Protein AF-A0A8X8GE76-F1 (afdb_monomer)

Organism: Acidithiobacillus ferridurans (NCBI:txid1232575)

Solvent-accessible surface area (backbone atoms only — not comparable to full-atom values): 3155 Å² total; p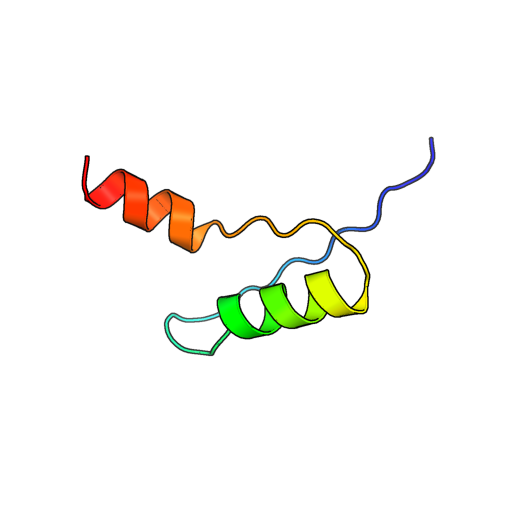er-residue (Å²): 134,85,82,78,89,83,87,86,82,85,78,71,88,90,76,48,58,72,61,51,46,53,50,50,18,61,77,70,74,48,87,75,83,63,65,68,57,53,54,53,56,56,74,74,105

Radius of gyration: 12.54 Å; Cα contacts (8 Å, |Δi|>4): 12; chains: 1; bounding box: 24×23×37 Å

Secondary structure (DSSP, 8-state):
-PPPP-------TTSSHHHHHHHHHHHHT-----HHHHHHHHTT-

Structure (mmCIF, N/CA/C/O backbone):
data_AF-A0A8X8GE76-F1
#
_entry.id   AF-A0A8X8GE76-F1
#
loop_
_atom_site.group_PDB
_atom_site.id
_atom_site.type_symbol
_atom_site.label_atom_id
_atom_site.label_alt_id
_atom_site.label_comp_id
_atom_site.label_asym_id
_atom_site.label_entity_id
_atom_site.label_seq_id
_atom_site.pdbx_PDB_ins_code
_atom_site.Cartn_x
_atom_site.Cartn_y
_atom_site.Cartn_z
_atom_site.occupancy
_atom_site.B_iso_or_equiv
_atom_site.auth_seq_id
_atom_site.auth_comp_id
_atom_site.auth_asym_id
_atom_site.auth_atom_id
_atom_site.pdbx_PDB_model_num
ATOM 1 N N . MET A 1 1 ? -6.363 14.252 23.843 1.00 67.44 1 MET A N 1
ATOM 2 C CA . MET A 1 1 ? -6.166 14.136 22.381 1.00 67.44 1 MET A CA 1
ATOM 3 C C . MET A 1 1 ? -6.663 12.767 21.963 1.00 67.44 1 MET A C 1
ATOM 5 O O . MET A 1 1 ? -6.279 11.802 22.608 1.00 67.44 1 MET A O 1
ATOM 9 N N . ASN A 1 2 ? -7.549 12.682 20.970 1.00 83.06 2 ASN A N 1
ATOM 10 C CA . ASN A 1 2 ? -7.998 11.391 20.449 1.00 83.06 2 ASN A CA 1
ATOM 11 C C . ASN A 1 2 ? -6.944 10.869 19.466 1.00 83.06 2 ASN A C 1
ATOM 13 O O . ASN A 1 2 ? -6.550 11.603 18.561 1.00 83.06 2 ASN A O 1
ATOM 17 N N . ILE A 1 3 ? -6.455 9.648 19.667 1.00 90.62 3 ILE A N 1
ATOM 18 C CA . ILE A 1 3 ? -5.434 9.059 18.798 1.00 90.62 3 ILE A CA 1
ATOM 19 C C . ILE A 1 3 ? -6.143 8.571 17.535 1.00 90.62 3 ILE A C 1
ATOM 21 O O . ILE A 1 3 ? -7.049 7.743 17.618 1.00 90.62 3 ILE A O 1
ATOM 25 N N . VAL A 1 4 ? -5.762 9.103 16.375 1.00 92.81 4 VAL A N 1
ATOM 26 C CA . VAL A 1 4 ? -6.277 8.615 15.092 1.00 92.81 4 VAL A CA 1
ATOM 27 C C . VAL A 1 4 ? -5.551 7.307 14.763 1.00 92.81 4 VAL A C 1
ATOM 29 O O . VAL A 1 4 ? -4.318 7.306 14.752 1.00 92.81 4 VAL A O 1
ATOM 32 N N . PRO A 1 5 ? -6.264 6.193 14.532 1.00 94.94 5 PRO A N 1
ATOM 33 C CA . PRO A 1 5 ? -5.626 4.922 14.221 1.00 94.94 5 PRO A CA 1
ATOM 34 C C . PRO A 1 5 ? -5.001 4.956 12.819 1.00 94.94 5 PRO A C 1
ATOM 36 O O . PRO A 1 5 ? -5.572 5.510 11.882 1.00 94.94 5 PRO A O 1
ATOM 39 N N . VAL A 1 6 ? -3.816 4.359 12.680 1.00 95.81 6 VAL A N 1
ATOM 40 C CA . VAL A 1 6 ? -3.044 4.321 11.429 1.00 95.81 6 VAL A CA 1
ATOM 41 C C . VAL A 1 6 ? -2.563 2.894 11.184 1.00 95.81 6 VAL A C 1
ATOM 43 O O . VAL A 1 6 ? -2.063 2.246 12.101 1.00 95.81 6 VAL A O 1
ATOM 46 N N . ILE A 1 7 ? -2.702 2.417 9.946 1.00 95.88 7 ILE A N 1
ATOM 47 C CA . ILE A 1 7 ? -2.204 1.111 9.493 1.00 95.88 7 ILE A CA 1
ATOM 48 C C . ILE A 1 7 ? -1.146 1.348 8.414 1.00 95.88 7 ILE A C 1
ATOM 50 O O . ILE A 1 7 ? -1.403 2.056 7.440 1.00 95.88 7 ILE A O 1
ATOM 54 N N . THR A 1 8 ? 0.028 0.736 8.569 1.00 95.44 8 THR A N 1
ATOM 55 C CA . THR A 1 8 ? 1.089 0.720 7.553 1.00 95.44 8 THR A CA 1
ATOM 56 C C . THR A 1 8 ? 1.176 -0.660 6.900 1.00 95.44 8 THR A C 1
ATOM 58 O O . THR A 1 8 ? 0.956 -1.682 7.550 1.00 95.44 8 THR A O 1
ATOM 61 N N . LEU A 1 9 ? 1.464 -0.699 5.595 1.00 94.38 9 LEU A N 1
ATOM 62 C CA . LEU A 1 9 ? 1.600 -1.934 4.818 1.00 94.38 9 LEU A CA 1
ATOM 63 C C . LEU A 1 9 ? 2.970 -1.968 4.138 1.00 94.38 9 LEU A C 1
ATOM 65 O O . LEU A 1 9 ? 3.166 -1.340 3.094 1.00 94.38 9 LEU A O 1
ATOM 69 N N . ASP A 1 10 ? 3.888 -2.755 4.694 1.00 93.31 10 ASP A N 1
ATOM 70 C CA . ASP A 1 10 ? 5.265 -2.881 4.215 1.00 93.31 10 ASP A CA 1
ATOM 71 C C . ASP A 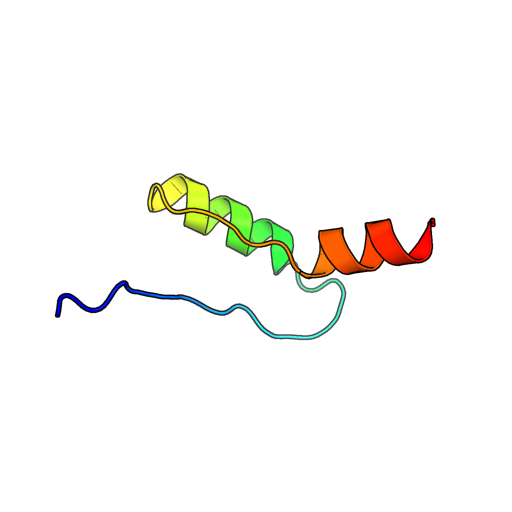1 10 ? 5.556 -4.264 3.623 1.00 93.31 10 ASP A C 1
ATOM 73 O O . ASP A 1 10 ? 4.896 -5.257 3.921 1.00 93.31 10 ASP A O 1
ATOM 77 N N . GLY A 1 11 ? 6.536 -4.326 2.720 1.00 91.50 11 GLY A N 1
ATOM 78 C CA . GLY A 1 11 ? 6.967 -5.569 2.076 1.00 91.50 11 GLY A CA 1
ATOM 79 C C . GLY A 1 11 ? 7.539 -5.364 0.667 1.00 91.50 11 GLY A C 1
ATOM 80 O O . GLY A 1 11 ? 7.498 -4.247 0.141 1.00 91.50 11 GLY A O 1
ATOM 81 N N . PRO A 1 12 ? 8.041 -6.426 0.012 1.00 92.69 12 PRO A N 1
ATOM 82 C CA . PRO A 1 12 ? 8.675 -6.348 -1.308 1.00 92.69 12 PRO A CA 1
ATOM 83 C C . PRO A 1 12 ? 7.758 -5.813 -2.423 1.00 92.69 12 PRO A C 1
ATOM 85 O O . PRO A 1 12 ? 6.531 -5.748 -2.284 1.00 92.69 12 PRO A O 1
ATOM 88 N N . GLY A 1 13 ? 8.341 -5.414 -3.555 1.00 88.88 13 GLY A N 1
ATOM 89 C CA . GLY A 1 13 ? 7.582 -5.042 -4.755 1.00 88.88 13 GLY A CA 1
ATOM 90 C C . GLY A 1 13 ? 6.734 -6.209 -5.280 1.00 88.88 13 GLY A C 1
ATOM 91 O O . GLY A 1 13 ? 7.137 -7.361 -5.181 1.00 88.88 13 GLY A O 1
ATOM 92 N N . GLY A 1 14 ? 5.543 -5.925 -5.812 1.00 88.12 14 GLY A N 1
ATOM 93 C CA . GLY A 1 14 ? 4.690 -6.939 -6.453 1.00 88.12 14 GLY A CA 1
ATOM 94 C C . GLY A 1 14 ? 3.842 -7.821 -5.525 1.00 88.12 14 GLY A C 1
ATOM 95 O O . GLY A 1 14 ? 2.939 -8.485 -6.013 1.00 88.12 14 GLY A O 1
ATOM 96 N N . VAL A 1 15 ? 4.024 -7.779 -4.198 1.00 94.44 15 VAL A N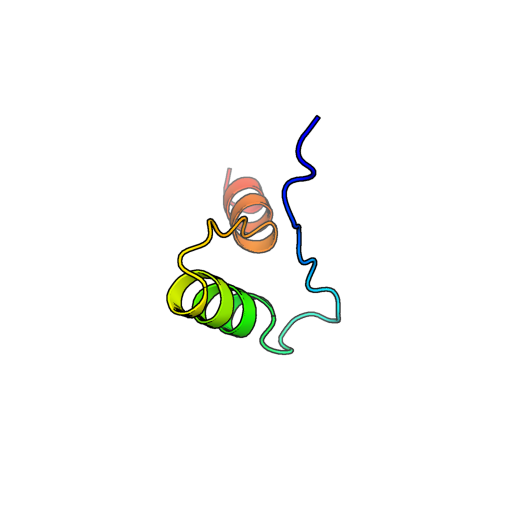 1
ATOM 97 C CA . VAL A 1 15 ? 3.280 -8.650 -3.249 1.00 94.44 15 VAL A CA 1
ATOM 98 C C . VAL A 1 15 ? 1.818 -8.238 -2.988 1.00 94.44 15 VAL A C 1
ATOM 100 O O . VAL A 1 15 ? 1.168 -8.790 -2.111 1.00 94.44 15 VAL A O 1
ATOM 103 N N . GLY A 1 16 ? 1.289 -7.239 -3.706 1.00 93.88 16 GLY A N 1
ATOM 104 C CA . GLY A 1 16 ? -0.126 -6.842 -3.605 1.00 93.88 16 GLY A CA 1
ATOM 105 C C . GLY A 1 16 ? -0.482 -5.796 -2.535 1.00 93.88 16 GLY A C 1
ATOM 106 O O . GLY A 1 16 ? -1.663 -5.534 -2.329 1.00 93.88 16 GLY A O 1
ATOM 107 N N . LYS A 1 17 ? 0.495 -5.136 -1.892 1.00 94.19 17 LYS A N 1
ATOM 108 C CA . LYS A 1 17 ? 0.255 -4.136 -0.819 1.00 94.19 17 LYS A CA 1
ATOM 109 C C . LYS A 1 17 ? -0.718 -3.019 -1.206 1.00 94.19 17 LYS A C 1
ATOM 111 O O . LYS A 1 17 ? -1.599 -2.678 -0.428 1.00 94.19 17 LYS A O 1
ATOM 116 N N . GLY A 1 18 ? -0.574 -2.468 -2.414 1.00 93.50 18 GLY A N 1
ATOM 117 C CA . GLY A 1 18 ? -1.462 -1.408 -2.907 1.00 93.50 18 GLY A CA 1
ATOM 118 C C . GLY A 1 18 ? -2.901 -1.892 -3.097 1.00 93.50 18 GLY A C 1
ATOM 119 O O . GLY A 1 18 ? -3.835 -1.160 -2.784 1.00 93.50 18 GLY A O 1
ATOM 120 N N . THR A 1 19 ? -3.0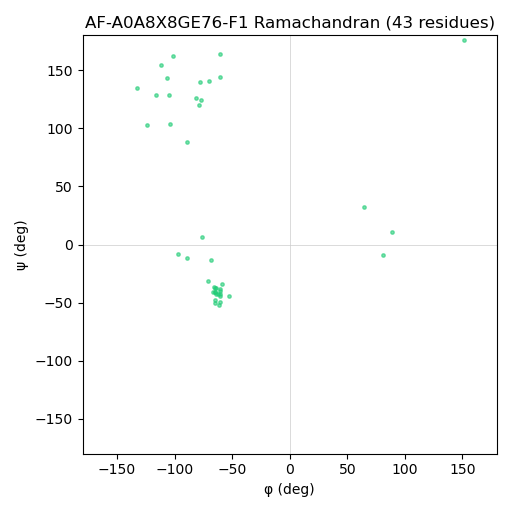80 -3.140 -3.545 1.00 95.31 19 THR A N 1
ATOM 121 C CA . THR A 1 19 ? -4.396 -3.784 -3.662 1.00 95.31 19 THR A CA 1
ATOM 122 C C . THR A 1 19 ? -5.026 -3.974 -2.285 1.00 95.31 19 THR A C 1
ATOM 124 O O . THR A 1 19 ? -6.153 -3.540 -2.073 1.00 95.31 19 THR A O 1
ATOM 127 N N . LEU A 1 20 ? -4.282 -4.547 -1.332 1.00 95.88 20 LEU A N 1
ATOM 128 C CA . LEU A 1 20 ? -4.758 -4.750 0.038 1.00 95.88 20 LEU A CA 1
ATOM 129 C C . LEU A 1 20 ? -5.100 -3.423 0.730 1.00 95.88 20 LEU A C 1
ATOM 131 O O . LEU A 1 20 ? -6.147 -3.317 1.357 1.00 95.88 20 LEU A O 1
ATOM 135 N N . GLY A 1 21 ? -4.264 -2.393 0.572 1.00 96.44 21 GLY A N 1
ATOM 136 C CA . GLY A 1 21 ? -4.523 -1.067 1.135 1.00 96.44 21 GLY A CA 1
ATOM 137 C C . GLY A 1 21 ? -5.811 -0.437 0.605 1.00 96.44 21 GLY A C 1
ATOM 138 O O . GLY A 1 21 ? -6.555 0.169 1.370 1.00 96.44 21 GLY A O 1
ATOM 139 N N . ARG A 1 22 ? -6.119 -0.627 -0.684 1.00 96.44 22 ARG A N 1
ATOM 140 C CA . ARG A 1 22 ? -7.370 -0.149 -1.296 1.00 96.44 22 ARG A CA 1
ATOM 141 C C . ARG A 1 22 ? -8.599 -0.873 -0.747 1.00 96.44 22 ARG A C 1
ATOM 143 O O . ARG A 1 22 ? -9.598 -0.214 -0.478 1.00 96.44 22 ARG A O 1
ATOM 150 N N . LEU A 1 23 ? -8.503 -2.188 -0.548 1.00 97.75 23 LEU A N 1
ATOM 151 C CA . LEU A 1 23 ? -9.566 -2.991 0.066 1.00 97.75 23 LEU A CA 1
ATOM 152 C C . LEU A 1 23 ? -9.799 -2.585 1.528 1.00 97.75 23 LEU A C 1
ATOM 154 O O . LEU A 1 23 ? -10.925 -2.287 1.899 1.00 97.75 23 LEU A O 1
ATOM 158 N N . LEU A 1 24 ? -8.735 -2.458 2.330 1.00 97.56 24 LEU A N 1
ATOM 159 C CA . LEU A 1 24 ? -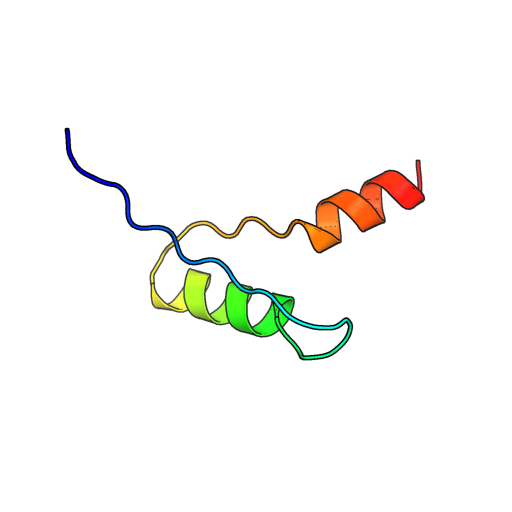8.839 -2.019 3.728 1.00 97.56 24 LEU A CA 1
ATOM 160 C C . LEU A 1 24 ? -9.444 -0.619 3.856 1.00 97.56 24 LEU A C 1
ATOM 162 O O . LEU A 1 24 ? -10.304 -0.398 4.701 1.00 97.56 24 LEU A O 1
ATOM 166 N N . ALA A 1 25 ? -9.011 0.328 3.022 1.00 97.69 25 ALA A N 1
ATOM 167 C CA . ALA A 1 25 ? -9.547 1.685 3.030 1.00 97.69 25 ALA A CA 1
ATOM 168 C C . ALA A 1 25 ? -11.043 1.713 2.683 1.00 97.69 25 ALA A C 1
ATOM 170 O O . ALA A 1 25 ? -11.808 2.408 3.348 1.00 97.69 25 ALA A O 1
ATOM 171 N N . HIS A 1 26 ? -11.463 0.928 1.688 1.00 98.19 26 HIS A N 1
ATOM 172 C CA . HIS A 1 26 ? -12.872 0.770 1.337 1.00 98.19 26 HIS A CA 1
ATOM 173 C C . HIS A 1 26 ? -13.680 0.171 2.498 1.00 98.19 26 HIS A C 1
ATOM 175 O O . HIS A 1 26 ? -14.676 0.758 2.915 1.00 98.19 26 HIS A O 1
ATOM 181 N N . ASP A 1 27 ? -13.222 -0.950 3.055 1.00 98.25 27 ASP A N 1
ATOM 182 C CA . ASP A 1 27 ? -13.969 -1.713 4.060 1.00 98.25 27 ASP A CA 1
ATOM 183 C C . ASP A 1 27 ? -14.046 -0.994 5.415 1.00 98.25 27 ASP A C 1
ATOM 185 O O . ASP A 1 27 ? -15.037 -1.119 6.133 1.00 98.25 27 ASP A O 1
ATOM 189 N N . LEU A 1 28 ? -13.023 -0.208 5.763 1.00 97.38 28 LEU A N 1
ATOM 190 C CA . LEU A 1 28 ? -12.989 0.593 6.990 1.00 97.38 28 LEU A CA 1
ATOM 191 C C . LEU A 1 28 ? -13.581 2.000 6.809 1.00 97.38 28 LEU A C 1
ATOM 193 O O . LEU A 1 28 ? -13.776 2.708 7.797 1.00 97.38 28 LEU A O 1
ATOM 197 N N . GLY A 1 29 ? -13.837 2.434 5.571 1.00 97.88 29 GLY A N 1
ATOM 198 C CA . GLY A 1 29 ? -14.192 3.821 5.259 1.00 97.88 29 GLY A CA 1
ATOM 199 C C . GLY A 1 29 ? -13.060 4.813 5.559 1.00 97.88 29 GLY A C 1
ATOM 200 O O . GLY A 1 29 ? -13.316 5.937 5.988 1.00 97.88 29 GLY A O 1
ATOM 201 N N . TRP A 1 30 ? -11.803 4.389 5.410 1.00 97.69 30 TRP A N 1
ATOM 202 C CA . TRP A 1 30 ? -10.611 5.180 5.733 1.00 97.69 30 TRP A CA 1
ATOM 203 C C . TRP A 1 30 ? -9.967 5.787 4.487 1.00 97.69 30 TRP A C 1
ATOM 205 O O . TRP A 1 30 ? -10.176 5.348 3.357 1.00 97.69 30 TRP A O 1
ATOM 215 N N . HIS A 1 31 ? -9.122 6.795 4.696 1.00 96.19 31 HIS A N 1
ATOM 216 C CA . HIS A 1 31 ? -8.295 7.350 3.629 1.00 96.19 31 HIS A CA 1
ATOM 217 C C . HIS A 1 31 ? -7.083 6.456 3.340 1.00 96.19 31 HIS A C 1
ATOM 219 O O . HIS A 1 31 ? -6.431 5.961 4.260 1.00 96.19 31 HIS A O 1
ATOM 225 N N . LEU A 1 32 ? -6.748 6.298 2.054 1.00 96.19 32 LEU A N 1
ATOM 226 C CA . LEU A 1 32 ? -5.549 5.592 1.603 1.00 96.19 32 LEU A CA 1
ATOM 227 C C . LEU A 1 32 ? -4.479 6.578 1.129 1.00 96.19 32 LEU A C 1
ATOM 229 O O . LEU A 1 32 ? -4.727 7.386 0.236 1.00 96.19 32 LEU A O 1
ATOM 233 N N . LEU A 1 33 ? -3.263 6.425 1.650 1.00 94.94 33 LEU A N 1
ATOM 234 C CA . LEU A 1 33 ? -2.060 7.066 1.126 1.00 94.94 33 LEU A CA 1
ATOM 235 C C . LEU A 1 33 ? -1.222 6.037 0.345 1.00 94.94 33 LEU A C 1
ATOM 237 O O . LEU A 1 33 ? -0.544 5.203 0.941 1.00 94.94 33 LEU A O 1
ATOM 241 N N . ASP A 1 34 ? -1.261 6.084 -0.992 1.00 90.94 34 ASP A N 1
ATOM 242 C CA . ASP A 1 34 ? -0.457 5.210 -1.867 1.00 90.94 34 ASP A CA 1
ATOM 243 C C . ASP A 1 34 ? 0.904 5.862 -2.163 1.00 90.94 34 ASP A C 1
ATOM 245 O O . ASP A 1 34 ? 1.079 6.578 -3.152 1.00 90.94 34 ASP A O 1
ATOM 249 N N . SER A 1 35 ? 1.887 5.609 -1.295 1.00 88.12 35 SER A N 1
ATOM 250 C CA . SER A 1 35 ? 3.259 6.112 -1.465 1.00 88.12 35 SER A CA 1
ATOM 251 C C . SER A 1 35 ? 3.896 5.645 -2.779 1.00 88.12 35 SER A C 1
ATOM 253 O O . SER A 1 35 ? 4.621 6.400 -3.426 1.00 88.12 35 SER A O 1
ATOM 255 N N . GLY A 1 36 ? 3.576 4.430 -3.233 1.00 86.94 36 GLY A N 1
ATOM 256 C CA . GLY A 1 36 ? 4.071 3.895 -4.498 1.00 86.94 36 GLY A CA 1
ATOM 257 C C . GLY A 1 36 ? 3.571 4.685 -5.709 1.00 86.94 36 GLY A C 1
ATOM 258 O O . GLY A 1 36 ? 4.322 4.869 -6.663 1.00 86.94 36 GLY A O 1
ATOM 259 N N . ALA A 1 37 ? 2.324 5.161 -5.690 1.00 87.88 37 ALA A N 1
ATOM 260 C CA . ALA A 1 37 ? 1.787 6.023 -6.743 1.00 87.88 37 ALA A CA 1
ATOM 261 C C . ALA A 1 37 ? 2.504 7.376 -6.802 1.00 87.88 37 ALA A C 1
ATOM 263 O O . ALA A 1 37 ? 2.833 7.829 -7.896 1.00 87.88 37 ALA A O 1
ATOM 264 N N . ILE A 1 38 ? 2.807 7.969 -5.645 1.00 91.38 38 ILE A N 1
ATOM 265 C CA . ILE A 1 38 ? 3.548 9.235 -5.551 1.00 91.38 38 ILE A CA 1
ATOM 266 C C . ILE A 1 38 ? 4.941 9.085 -6.174 1.00 91.38 38 ILE A C 1
ATOM 268 O O . ILE A 1 38 ? 5.313 9.874 -7.040 1.00 91.38 38 ILE A O 1
ATOM 272 N N . TYR A 1 39 ? 5.690 8.038 -5.806 1.00 90.31 39 TYR A N 1
ATOM 273 C CA . TYR A 1 39 ? 7.021 7.804 -6.377 1.00 90.31 39 TYR A CA 1
ATOM 274 C C . TYR A 1 39 ? 6.986 7.502 -7.880 1.00 90.31 39 TYR A C 1
ATOM 276 O O . TYR A 1 39 ? 7.856 7.967 -8.612 1.00 90.31 39 TYR A O 1
ATOM 284 N N . ARG A 1 40 ? 5.979 6.762 -8.367 1.00 91.44 40 ARG A N 1
ATOM 285 C CA . ARG A 1 40 ? 5.809 6.526 -9.811 1.00 91.44 40 ARG A CA 1
ATOM 286 C C . ARG A 1 40 ? 5.502 7.813 -10.574 1.00 91.44 40 ARG A C 1
ATOM 288 O O . ARG A 1 40 ? 6.043 7.992 -11.655 1.00 91.44 40 ARG A O 1
ATOM 295 N N . ALA A 1 41 ? 4.662 8.689 -10.024 1.00 93.19 41 ALA A N 1
ATOM 296 C CA . ALA A 1 41 ? 4.365 9.982 -10.635 1.00 93.19 41 ALA A CA 1
ATOM 297 C C . ALA A 1 41 ? 5.617 10.869 -10.696 1.00 93.19 41 ALA A C 1
ATOM 299 O O . ALA A 1 41 ? 5.884 11.468 -11.731 1.00 93.19 41 ALA A O 1
ATOM 300 N 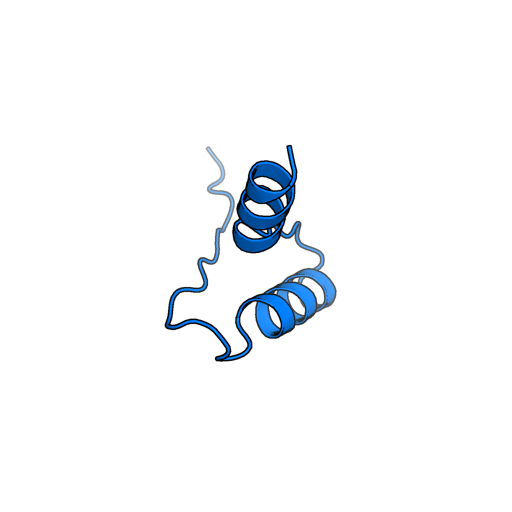N . LEU A 1 42 ? 6.415 10.887 -9.623 1.00 95.00 42 LEU A N 1
ATOM 301 C CA . LEU A 1 42 ? 7.686 11.611 -9.584 1.00 95.00 42 LEU A CA 1
ATOM 302 C C . LEU A 1 42 ? 8.683 11.106 -10.637 1.00 95.00 42 LEU A C 1
ATOM 304 O O . LEU A 1 42 ? 9.365 11.909 -11.252 1.00 95.00 42 LEU A O 1
ATOM 308 N N . ALA A 1 43 ? 8.760 9.794 -10.864 1.00 94.81 43 ALA A N 1
ATOM 309 C CA . ALA A 1 43 ? 9.679 9.209 -11.844 1.00 94.81 43 ALA A CA 1
ATOM 310 C C . ALA A 1 43 ? 9.339 9.542 -13.312 1.00 94.81 43 ALA A C 1
ATOM 312 O O . ALA A 1 43 ? 10.147 9.266 -14.195 1.00 94.81 43 ALA A O 1
ATOM 313 N N . LEU A 1 44 ? 8.143 10.077 -13.576 1.00 90.25 44 LEU A N 1
ATOM 314 C CA . LEU A 1 44 ? 7.695 10.500 -14.906 1.00 90.25 44 LEU A CA 1
ATOM 315 C C . LEU A 1 44 ? 7.871 12.008 -15.154 1.00 90.25 44 LEU A C 1
ATOM 317 O O . LEU A 1 44 ? 7.606 12.451 -16.272 1.00 90.25 44 LEU A O 1
ATOM 321 N N . ALA A 1 45 ? 8.236 12.778 -14.126 1.00 74.31 45 ALA A N 1
ATOM 322 C CA . ALA A 1 45 ? 8.396 14.231 -14.179 1.00 74.31 45 ALA A CA 1
ATOM 323 C C . ALA A 1 45 ? 9.827 14.662 -14.533 1.00 74.31 45 ALA A C 1
ATOM 325 O O . ALA A 1 45 ? 10.766 13.854 -14.345 1.00 74.31 45 ALA A O 1
#

Sequence (45 aa):
MNIVPVITLDGPGGVGKGTLGRLLAHDLGWHLLDSGAIYRALALA

InterPro domains:
  IPR011994 Cytidylate kinase domain [PF02224] (7-45)
  IPR027417 P-loop containing nucleoside triphosphate hydrolase [G3DSA:3.40.50.300] (1-45)
  IPR027417 P-loop containing nucleoside triphosphate hydrolase [SSF52540] (5-43)

Foldseek 3Di:
DDDDDDDDFDDDPPPCSVVVQVVCCVVVVHDGDDPVVVVVVVVVD

pLDDT: mean 92.65, std 5.85, range [67.44, 98.25]

Mean predicted aligned error: 3.73 Å

=== Feature glossary ===
Key to the feature types in this record:

— What the protein is —

Primary structure: the covalent order of the twenty standard amino acids along the backbone. Two proteins with the same sequence will (almost always) fold to the same structure; two with 30% identity often share a fold but not the details.

Database cross-references. InterPro int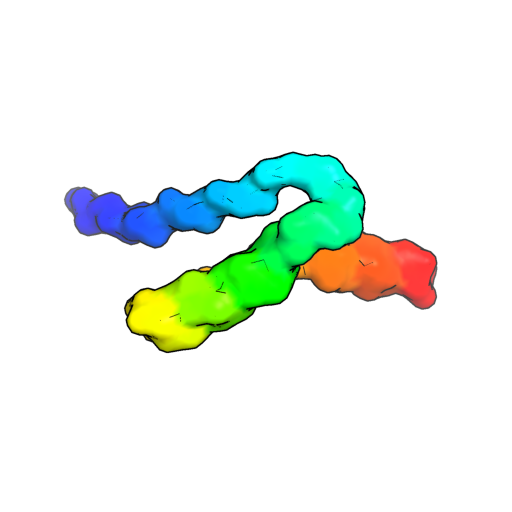egrates a dozen domain/family signature databases into unified entries with residue-range hits. GO terms attach function/process/location labels with evidence codes. CATH codes position the fold in a four-level structural taxonomy. Organism is the NCBI-taxonomy species name.

— Where its atoms are —

The m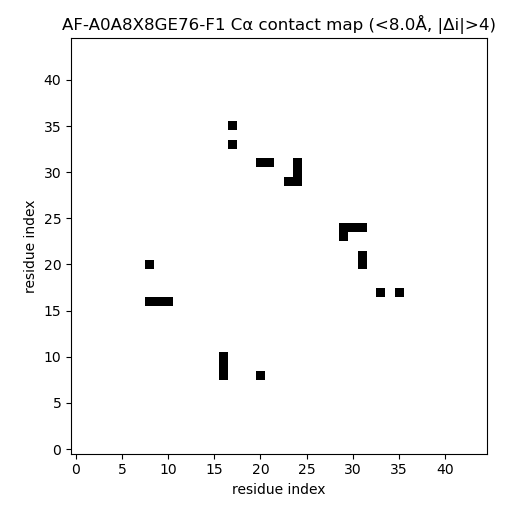mCIF block holds the 3D Cartesian coordinates of each backbone atom (N, Cα, C, O) in ångströms. mmCIF is the PD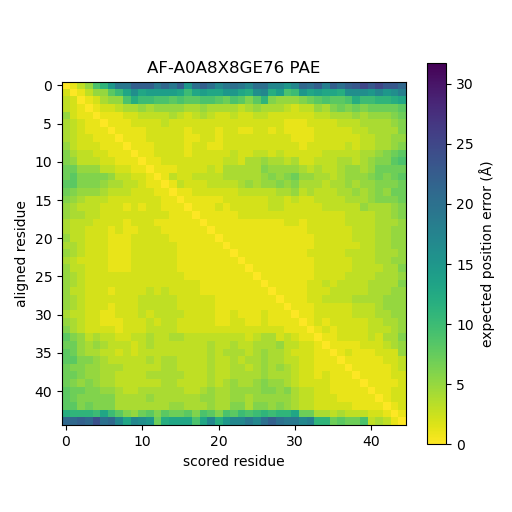B's canonical archive format — a tagged-loop text representation of the atomic model.

Six rendered views show the 3D structure from the faces of a cube — i.e. along ±x, ±y, ±z. Rendering representation is drawn randomly per protein from cartoon (secondary-structure ribbons), sticks (backbone bonds), or molecular surface; coloring is either N→C rainbow (blue at the N-terminus through red at the C-terminus) or one color per chain.

— Local backbone conformation —

DSSP 8-state secondary structure assigns each residue one of H (α-helix), G (3₁₀-helix), I (π-helix), E (extended β-strand), B (isolated β-bridge), T (hydrogen-bonded turn), S (bend), or '-' (coil). The assignment is computed from backbone hydrogen-bond geometry via the Kabsch–Sander algorithm.

P-SEA three-state annotation labels each residue as helix, strand, or coil based purely on the geometry of the Cα trace. It serves as a fallback when the full backbone (and thus DSSP) is unavailable.

The φ/ψ torsion pair specifies the backbone conformation at each residue. φ rotates about the N–Cα bond, ψ about the Cα–C bond. Steric clashes forbid most of the (φ, ψ) plane — the allowed regions (α-helix basin, β-sheet basin, left-handed helix) are the Ramachandran-allowed regions.

— Global shape and packing —

The geometric summary reports three shape descriptors. Rg (radius of gyration) measures how spread out the Cα atoms are about their centre of mass; compact globular proteins have small Rg, elongated or unfolded ones large. Cα contacts (<8 Å, |i−j|>4) count long-range residue pairs in spatial proximity — high for tightly packed folds, near zero for rods or random coil. The bounding-box extents give the protein's footprint along x, y, z in Å.

Accessible surface area quantifies burial. A residue with SASA near zero is packed into the hydrophobic core; one with SASA >100 Å² sits on the surface. Computed here via the Shrake–Rupley numerical algorithm with a 1.4 Å probe.

Plot images: a contact map (which residues are close in 3D, as an N×N binary image), a Ramachandran scatter (backbone torsion angles, revealing secondary-structure composition at a glance), and — for AlphaFold structures — a PAE heatmap (pairwise prediction confidence).

— Structural neighborhood —

The Foldseek 3Di string encodes local tertiary geometry as a 20-letter alphabet — one character per residue — derived from the relative positions of nearby Cα atoms. Unlike the amino-acid sequence, 3Di is a direct function of the 3D structure, so two proteins with the same fold have similar 3Di strings even at low sequence identity.

Nearest PDB neighbors are the top structural matches found by Foldseek when searching this structure against the entire Protein Data Bank. Each hit reports a TM-score (0 to 1; >0.5 almost always implies the same fold) and an E-value. These are *structural* homologs — they may share no detectable sequence similarity.

— Confidence and disorder —

For AlphaFold models, the B-factor field carries pLDDT — the model's own estimate of local accuracy on a 0–100 scale. Regions with pLDDT<50 should be treated as essentially unmodeled; they often correspond to intrinsically disordered segments.

B-factor (Debye–Waller factor) reflects atomic displacement in the crystal lattice. It is an experimental observable (units Å²), not a prediction; low values mean the atom is pinned down, high values mean it moves or is heterogeneous across the crystal.

Predicted aligned error is AlphaFold's pairwise confidence. Unlike pLDDT (per-residue), PAE is per-residue-pair and captures whether two parts of the structure are correctly placed relative to each other. Units are ångströms of expected positional error.